Protein AF-A0AAU4BRS5-F1 (afdb_monomer_lite)

Secondary structure (DSSP, 8-state):
---GGG--SHHHHHHHHHHHHHHTT--HHHHHHHHT--HHHHHHHHTTSSSS--HHHHHHHHHHTT--HHHHHHHHHHHHHHHH---------

Sequence (93 aa):
MVDPERIHTAEDLREQLGELFRDGGWSINRLATQAGLSTSTVKAVLDGTTSLPQTETLTAVVTACGQDPGPWVAARGRAVKAARSPAPLVSGR

pLDDT: mean 89.19, std 11.43, range [51.09, 97.44]

Structure (mmCIF, N/CA/C/O backbone):
data_AF-A0AAU4BRS5-F1
#
_entry.id   AF-A0AAU4BRS5-F1
#
loop_
_atom_site.group_PDB
_atom_site.id
_atom_site.type_symbol
_atom_site.label_atom_id
_atom_site.label_alt_id
_atom_site.label_comp_id
_atom_site.label_asym_id
_atom_site.label_entity_id
_atom_site.label_seq_id
_atom_site.pdbx_PDB_ins_code
_atom_site.Cartn_x
_atom_site.Cartn_y
_atom_site.Cartn_z
_atom_site.occupancy
_atom_site.B_iso_or_equiv
_atom_site.auth_seq_id
_atom_site.auth_comp_id
_atom_site.auth_asym_id
_atom_site.auth_atom_id
_atom_site.pdbx_PDB_model_num
ATOM 1 N N .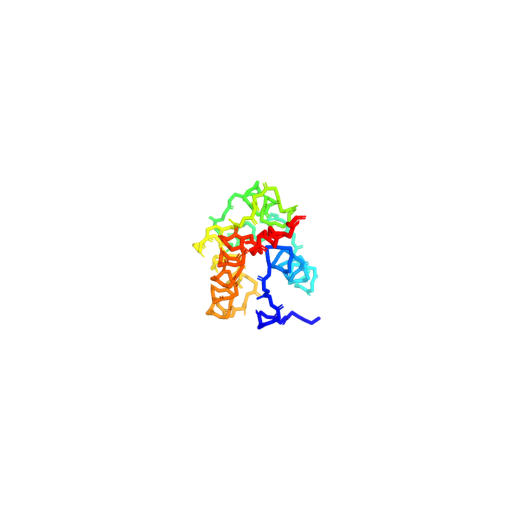 MET A 1 1 ? -10.888 -0.515 -10.680 1.00 71.56 1 MET A N 1
ATOM 2 C CA . MET A 1 1 ? -10.762 -1.910 -10.190 1.00 71.56 1 MET A CA 1
ATOM 3 C C . MET A 1 1 ? -9.288 -2.140 -10.041 1.00 71.56 1 MET A C 1
ATOM 5 O O . MET A 1 1 ? -8.568 -2.010 -11.026 1.00 71.56 1 MET A O 1
ATOM 9 N N . VAL A 1 2 ? -8.873 -2.414 -8.813 1.00 86.31 2 VAL A N 1
ATOM 10 C CA . VAL A 1 2 ? -7.462 -2.471 -8.465 1.00 86.31 2 VAL A CA 1
ATOM 11 C C . VAL A 1 2 ? -6.832 -3.732 -9.040 1.00 86.31 2 VAL A C 1
ATOM 13 O O . VAL A 1 2 ? -7.302 -4.833 -8.763 1.00 86.31 2 VAL A O 1
ATOM 16 N N . ASP A 1 3 ? -5.788 -3.562 -9.847 1.00 89.88 3 ASP A N 1
ATOM 17 C CA . ASP A 1 3 ? -5.097 -4.662 -10.521 1.00 89.88 3 ASP A CA 1
ATOM 18 C C . ASP A 1 3 ? -3.572 -4.502 -10.393 1.00 89.88 3 ASP A C 1
ATOM 20 O O . ASP A 1 3 ? -2.953 -3.719 -11.127 1.00 89.88 3 ASP A O 1
ATOM 24 N N . PRO A 1 4 ? -2.943 -5.248 -9.466 1.00 86.50 4 PRO A N 1
ATOM 25 C CA . PRO A 1 4 ? -1.507 -5.187 -9.261 1.00 86.50 4 PRO A CA 1
ATOM 26 C C . PRO A 1 4 ? -0.687 -5.632 -10.471 1.00 86.50 4 PRO A C 1
ATOM 28 O O . PRO A 1 4 ? 0.476 -5.249 -10.571 1.00 86.50 4 PRO A O 1
ATOM 31 N N . GLU A 1 5 ? -1.225 -6.430 -11.397 1.00 90.12 5 GLU A N 1
ATOM 32 C CA . GLU A 1 5 ? -0.464 -6.916 -12.554 1.00 90.12 5 GLU A CA 1
ATOM 33 C C . GLU A 1 5 ? -0.154 -5.799 -13.553 1.00 90.12 5 GLU A C 1
ATOM 35 O O . GLU A 1 5 ? 0.899 -5.819 -14.190 1.00 90.12 5 GLU A O 1
ATOM 40 N N . ARG A 1 6 ? -1.004 -4.768 -13.603 1.00 90.50 6 ARG A N 1
ATOM 41 C CA . ARG A 1 6 ? -0.867 -3.615 -14.510 1.00 90.50 6 ARG A CA 1
ATOM 42 C C . ARG A 1 6 ? 0.116 -2.556 -14.021 1.00 90.50 6 ARG A C 1
ATOM 44 O O . ARG A 1 6 ? 0.381 -1.596 -14.733 1.00 90.50 6 ARG A O 1
ATOM 51 N N . ILE A 1 7 ? 0.662 -2.722 -12.818 1.00 92.62 7 ILE A N 1
ATOM 52 C CA . ILE A 1 7 ? 1.634 -1.796 -12.238 1.00 92.62 7 ILE A CA 1
ATOM 53 C C . ILE A 1 7 ? 3.022 -2.084 -12.817 1.00 92.62 7 ILE A C 1
ATOM 55 O O . ILE A 1 7 ? 3.599 -3.156 -12.577 1.00 92.62 7 ILE A O 1
ATOM 59 N N . HIS A 1 8 ? 3.576 -1.110 -13.536 1.00 92.94 8 HIS A N 1
ATOM 60 C CA . HIS A 1 8 ? 4.926 -1.150 -14.101 1.00 92.94 8 HIS A CA 1
ATOM 61 C C . HIS A 1 8 ? 5.804 0.012 -13.637 1.00 92.94 8 HIS A C 1
ATOM 63 O O . HIS A 1 8 ? 7.029 -0.110 -13.676 1.00 92.94 8 HIS A O 1
ATOM 69 N N . THR A 1 9 ? 5.203 1.103 -13.166 1.00 92.50 9 THR A N 1
ATOM 70 C CA . THR A 1 9 ? 5.899 2.304 -12.701 1.00 92.50 9 THR A CA 1
ATOM 71 C C . THR A 1 9 ? 5.556 2.649 -11.249 1.00 92.50 9 THR A C 1
ATOM 73 O O . THR A 1 9 ? 4.654 2.079 -10.632 1.00 92.50 9 THR A O 1
ATOM 76 N N . ALA A 1 10 ? 6.319 3.582 -10.671 1.00 90.25 10 ALA A N 1
ATOM 77 C CA . ALA A 1 10 ? 6.020 4.145 -9.356 1.00 90.25 10 ALA A CA 1
ATOM 78 C C . ALA A 1 10 ? 4.692 4.914 -9.339 1.00 90.25 10 ALA A C 1
ATOM 80 O O . ALA A 1 10 ? 3.986 4.909 -8.332 1.00 90.25 10 ALA A O 1
ATOM 81 N N . GLU A 1 11 ? 4.354 5.549 -10.460 1.00 90.50 11 GLU A N 1
ATOM 82 C CA . GLU A 1 11 ? 3.110 6.286 -10.618 1.00 90.50 11 GLU A CA 1
ATOM 83 C C . GLU A 1 11 ? 1.912 5.335 -10.651 1.00 90.50 11 GLU A C 1
ATOM 85 O O . GLU A 1 11 ? 1.000 5.517 -9.848 1.00 90.50 11 GLU A O 1
ATOM 90 N N . ASP A 1 12 ? 1.987 4.248 -11.429 1.00 92.25 12 ASP A N 1
ATOM 91 C CA . ASP A 1 12 ? 0.943 3.212 -11.453 1.00 92.25 12 ASP A CA 1
ATOM 92 C C . ASP A 1 12 ? 0.712 2.630 -10.050 1.00 92.25 12 ASP A C 1
ATOM 94 O O . ASP A 1 12 ? -0.422 2.405 -9.629 1.00 92.25 12 ASP A O 1
ATOM 98 N N . LEU A 1 13 ? 1.797 2.386 -9.297 1.00 92.12 13 LEU A N 1
ATOM 99 C CA . LEU A 1 13 ? 1.709 1.849 -7.939 1.00 92.12 13 LEU A CA 1
ATOM 100 C C . LEU A 1 13 ? 0.953 2.810 -7.015 1.00 92.12 13 LEU A C 1
ATOM 102 O O . LEU A 1 13 ? 0.095 2.378 -6.247 1.00 92.12 13 LEU A O 1
ATOM 106 N N . ARG A 1 14 ? 1.261 4.107 -7.093 1.00 92.56 14 ARG A N 1
ATOM 107 C CA . ARG A 1 14 ? 0.594 5.153 -6.310 1.00 92.56 14 ARG A CA 1
ATOM 108 C C . ARG A 1 14 ? -0.883 5.265 -6.676 1.00 92.56 14 ARG A C 1
ATOM 110 O O . ARG A 1 14 ? -1.720 5.320 -5.780 1.00 92.56 14 ARG A O 1
ATOM 117 N N . GLU A 1 15 ? -1.207 5.279 -7.965 1.00 92.44 15 GLU A N 1
ATOM 118 C CA . GLU A 1 15 ? -2.590 5.370 -8.440 1.00 92.44 15 GLU A CA 1
ATOM 119 C C . GLU A 1 15 ? -3.430 4.191 -7.949 1.00 92.44 15 GLU A C 1
ATOM 121 O O . GLU A 1 15 ? -4.499 4.397 -7.372 1.00 92.44 15 GLU A O 1
ATOM 126 N N . GLN A 1 16 ? -2.906 2.971 -8.077 1.00 93.62 16 GLN A N 1
ATOM 127 C CA . GLN A 1 16 ? -3.587 1.755 -7.634 1.00 93.62 16 GLN A CA 1
ATOM 128 C C . GLN A 1 16 ? -3.750 1.699 -6.108 1.00 93.62 16 GLN A C 1
ATOM 130 O O . GLN A 1 16 ? -4.801 1.292 -5.612 1.00 93.62 16 GLN A O 1
ATOM 135 N N . LEU A 1 17 ? -2.754 2.155 -5.335 1.00 93.25 17 LEU A N 1
ATOM 136 C CA . LEU A 1 17 ? -2.891 2.300 -3.878 1.00 93.25 17 LEU A CA 1
ATOM 137 C C . LEU A 1 17 ? -3.949 3.349 -3.507 1.00 93.25 17 LEU A C 1
ATOM 139 O O . LEU A 1 17 ? -4.714 3.152 -2.562 1.00 93.25 17 LEU A O 1
ATOM 143 N N . GLY A 1 18 ? -4.021 4.447 -4.261 1.00 93.50 18 GLY A N 1
ATOM 144 C CA . GLY A 1 18 ? -5.041 5.478 -4.097 1.00 93.50 18 GLY A CA 1
ATOM 145 C C . GLY A 1 18 ? -6.449 4.991 -4.443 1.00 93.50 18 GLY A C 1
ATOM 146 O O . GLY A 1 18 ? 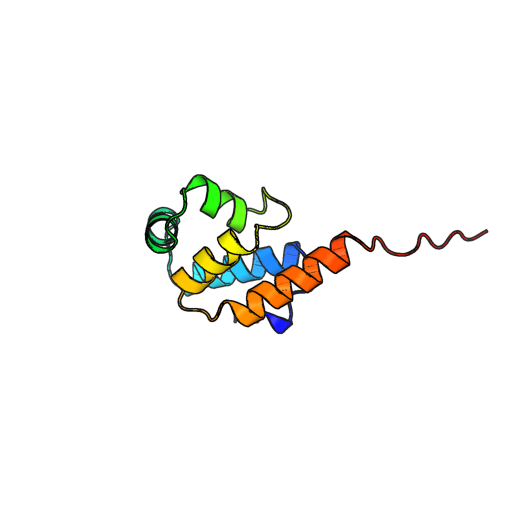-7.405 5.358 -3.760 1.00 93.50 18 GLY A O 1
ATOM 147 N N . GLU A 1 19 ? -6.602 4.163 -5.478 1.00 93.81 19 GLU A N 1
ATOM 148 C CA . GLU A 1 19 ? -7.859 3.466 -5.782 1.00 93.81 19 GLU A CA 1
ATOM 149 C C . GLU A 1 19 ? -8.251 2.514 -4.656 1.00 93.81 19 GLU A C 1
ATOM 151 O O . GLU A 1 19 ? -9.358 2.623 -4.138 1.00 93.81 19 GLU A O 1
ATOM 156 N N . LEU A 1 20 ? -7.329 1.663 -4.199 1.00 93.06 20 LEU A N 1
ATOM 157 C CA . LEU A 1 20 ? -7.580 0.725 -3.104 1.00 93.06 20 LEU A CA 1
ATOM 158 C C . LEU A 1 20 ? -8.049 1.434 -1.826 1.00 93.06 20 LEU A C 1
ATOM 160 O O . LEU A 1 20 ? -8.978 0.983 -1.154 1.00 93.06 20 LEU A O 1
ATOM 164 N N . PHE A 1 21 ? -7.414 2.560 -1.497 1.00 94.12 21 PHE A N 1
ATOM 165 C CA . PHE A 1 21 ? -7.789 3.385 -0.354 1.00 94.12 21 PHE A CA 1
ATOM 166 C C . PHE A 1 21 ? -9.218 3.936 -0.483 1.00 94.12 21 PHE A C 1
ATOM 168 O O . PHE A 1 21 ? -9.998 3.858 0.471 1.00 94.12 21 PHE A O 1
ATOM 175 N N . ARG A 1 22 ? -9.568 4.471 -1.661 1.00 93.25 22 ARG A N 1
ATOM 176 C CA . ARG A 1 22 ? -10.889 5.057 -1.936 1.00 93.25 22 ARG A CA 1
ATOM 177 C C . ARG A 1 22 ? -11.991 4.001 -1.977 1.00 93.25 22 ARG A C 1
ATOM 179 O O . ARG A 1 22 ? -13.004 4.181 -1.306 1.00 93.25 22 ARG A O 1
ATOM 186 N N . ASP A 1 23 ? -11.774 2.902 -2.693 1.00 92.12 23 ASP A N 1
ATOM 187 C CA . ASP A 1 23 ? -12.753 1.820 -2.854 1.00 92.12 23 ASP A CA 1
ATOM 188 C C . ASP A 1 23 ? -13.059 1.130 -1.516 1.00 92.12 23 ASP A C 1
ATOM 190 O O . ASP A 1 23 ? -14.194 0.735 -1.259 1.00 92.12 23 ASP A O 1
ATOM 194 N N . GLY A 1 24 ? -12.069 1.038 -0.621 1.00 89.81 24 GLY A N 1
ATOM 195 C CA . GLY A 1 24 ? -12.253 0.482 0.721 1.00 89.81 24 GLY A CA 1
ATOM 196 C C . GLY A 1 24 ? -12.901 1.430 1.740 1.00 89.81 24 GLY A C 1
ATOM 197 O O . GLY A 1 24 ? -13.113 1.028 2.886 1.00 89.81 24 GLY A O 1
ATOM 198 N N . GLY A 1 25 ? -13.197 2.684 1.369 1.00 93.00 25 GLY A N 1
ATOM 199 C CA . GLY A 1 25 ? -13.772 3.679 2.283 1.00 93.00 25 GLY A CA 1
ATOM 200 C C . GLY A 1 25 ? -12.871 3.984 3.485 1.00 93.00 25 GLY A C 1
ATOM 201 O O . GLY A 1 25 ? -13.352 4.217 4.599 1.00 93.00 25 GLY A O 1
ATOM 202 N N . TRP A 1 26 ? -11.552 3.913 3.294 1.00 94.81 26 TRP A N 1
ATOM 203 C CA . TRP A 1 26 ? -10.589 4.097 4.370 1.00 94.81 26 TRP A CA 1
ATOM 204 C C . TRP A 1 26 ? -10.438 5.573 4.747 1.00 94.81 26 TRP A C 1
ATOM 206 O O . TRP A 1 26 ? -10.565 6.480 3.929 1.00 94.81 26 TRP A O 1
ATOM 216 N N . SER A 1 27 ? -10.109 5.815 6.015 1.00 95.94 27 SER A N 1
ATOM 217 C CA . SER A 1 27 ? -9.531 7.084 6.455 1.00 95.94 27 SER A CA 1
ATOM 218 C C . SER A 1 27 ? -8.051 6.872 6.756 1.00 95.94 27 SER A C 1
ATOM 220 O O . SER A 1 27 ? -7.646 5.768 7.124 1.00 95.94 27 SER A O 1
ATOM 222 N N . ILE A 1 28 ? -7.239 7.928 6.640 1.00 95.94 28 ILE A N 1
ATOM 223 C CA . ILE A 1 28 ? -5.792 7.851 6.910 1.00 95.94 28 ILE A CA 1
ATOM 224 C C . ILE A 1 28 ? -5.529 7.305 8.316 1.00 95.94 28 ILE A C 1
ATOM 226 O O . ILE A 1 28 ? -4.712 6.406 8.477 1.00 95.94 28 ILE A O 1
ATOM 230 N N . ASN A 1 29 ? -6.261 7.796 9.322 1.00 96.81 29 ASN A N 1
ATOM 231 C CA . ASN A 1 29 ? -6.130 7.324 10.702 1.00 96.81 29 ASN A CA 1
ATOM 232 C C . ASN A 1 29 ? -6.490 5.841 10.837 1.00 96.81 29 ASN A C 1
ATOM 234 O O . ASN A 1 29 ? -5.735 5.087 11.440 1.00 96.81 29 ASN A O 1
ATOM 238 N N . ARG A 1 30 ? -7.610 5.406 10.242 1.00 96.62 30 ARG A N 1
ATOM 239 C CA . ARG A 1 30 ? -8.051 4.007 10.325 1.00 96.62 30 ARG A CA 1
ATOM 240 C C . ARG A 1 30 ? -7.048 3.067 9.662 1.00 96.62 30 ARG A C 1
ATOM 242 O O . ARG A 1 30 ? -6.709 2.041 10.242 1.00 96.62 30 ARG A O 1
ATOM 249 N N . LEU A 1 31 ? -6.565 3.425 8.472 1.00 96.25 31 LEU A N 1
ATOM 250 C CA . LEU A 1 31 ? -5.576 2.627 7.756 1.00 96.25 31 LEU A CA 1
ATOM 251 C C . LEU A 1 31 ? -4.237 2.596 8.503 1.00 96.25 31 LEU A C 1
ATOM 253 O O . LEU A 1 31 ? -3.643 1.533 8.625 1.00 96.25 31 LEU A O 1
ATOM 257 N N . ALA A 1 32 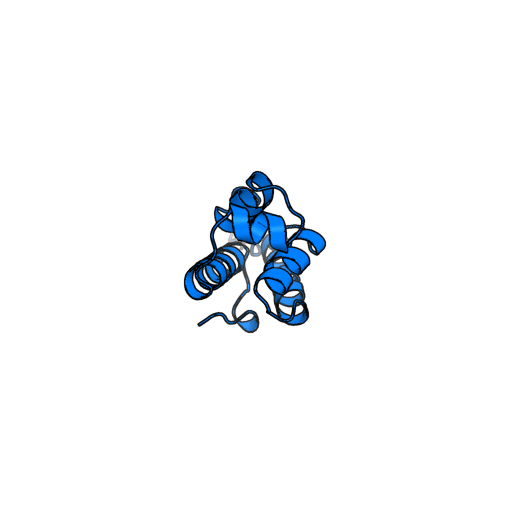? -3.789 3.729 9.048 1.00 97.19 32 ALA A N 1
ATOM 258 C CA . ALA A 1 32 ? -2.566 3.808 9.843 1.00 97.1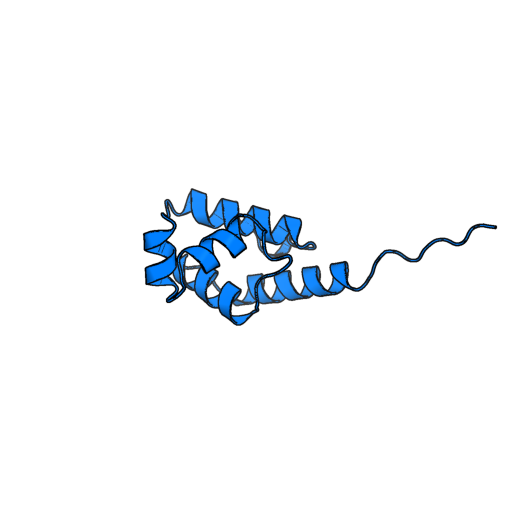9 32 ALA A CA 1
ATOM 259 C C . ALA A 1 32 ? -2.618 2.875 11.060 1.00 97.19 32 ALA A C 1
ATOM 261 O O . ALA A 1 32 ? -1.708 2.072 11.253 1.00 97.19 32 ALA A O 1
ATOM 262 N N . THR A 1 33 ? -3.712 2.906 11.826 1.00 97.44 33 THR A N 1
ATOM 263 C CA . THR A 1 33 ? -3.915 1.995 12.960 1.00 97.44 33 THR A CA 1
ATOM 264 C C . THR A 1 33 ? -3.935 0.534 12.517 1.00 97.44 33 THR A C 1
ATOM 266 O O . THR A 1 33 ? -3.242 -0.284 13.114 1.00 97.44 33 THR A O 1
ATOM 269 N N . GLN A 1 34 ? -4.680 0.207 11.459 1.00 96.69 34 GLN A N 1
ATOM 270 C CA . GLN A 1 34 ? -4.811 -1.171 10.982 1.00 96.69 34 GLN A CA 1
ATOM 271 C C . GLN A 1 34 ? -3.494 -1.730 10.423 1.00 96.69 34 GLN A C 1
ATOM 273 O O . GLN A 1 34 ? -3.196 -2.906 10.604 1.00 96.69 34 GLN A O 1
ATOM 278 N N . ALA A 1 35 ? -2.699 -0.889 9.760 1.00 95.81 35 ALA A N 1
ATOM 279 C CA . ALA A 1 35 ? -1.403 -1.256 9.199 1.00 95.81 35 ALA A CA 1
ATOM 280 C C . ALA A 1 35 ? -0.253 -1.182 10.220 1.00 95.81 35 ALA A C 1
ATOM 282 O O . ALA A 1 35 ? 0.867 -1.565 9.892 1.00 95.81 35 ALA A O 1
ATOM 283 N N . GLY A 1 36 ? -0.486 -0.659 11.431 1.00 97.00 36 GLY A N 1
ATOM 284 C CA . GLY A 1 36 ? 0.574 -0.422 12.417 1.00 97.00 36 GLY A CA 1
ATOM 285 C C . GLY A 1 36 ? 1.585 0.652 11.987 1.00 97.00 36 GLY A C 1
ATOM 286 O O . GLY A 1 36 ? 2.753 0.587 12.358 1.00 97.00 36 GLY A O 1
ATOM 287 N N . LEU A 1 37 ? 1.155 1.629 11.185 1.00 96.12 37 LEU A N 1
ATOM 288 C CA . LEU A 1 37 ? 1.997 2.689 10.623 1.00 96.12 37 LEU A CA 1
ATOM 289 C C . LEU A 1 37 ? 1.649 4.060 11.210 1.00 96.12 37 LEU A C 1
ATOM 291 O O . LEU A 1 37 ? 0.563 4.279 11.741 1.00 96.12 37 LEU A O 1
ATOM 295 N N . SER A 1 38 ? 2.555 5.029 11.054 1.00 96.69 38 SER A N 1
ATOM 296 C CA . SER A 1 38 ? 2.218 6.428 11.330 1.00 96.69 38 SER A CA 1
ATOM 297 C C . SER A 1 38 ? 1.304 6.998 10.237 1.00 96.69 38 SER A C 1
ATOM 299 O O . SER A 1 38 ? 1.396 6.623 9.064 1.00 96.69 38 SER A O 1
ATOM 301 N N . THR A 1 39 ? 0.454 7.961 10.595 1.00 96.12 39 THR A N 1
ATOM 302 C CA . THR A 1 39 ? -0.404 8.680 9.636 1.00 96.12 39 THR A CA 1
ATOM 303 C C . THR A 1 39 ? 0.415 9.397 8.565 1.00 96.12 39 THR A C 1
ATOM 305 O O . THR A 1 39 ? 0.036 9.391 7.395 1.00 96.12 39 THR A O 1
ATOM 308 N N . SER A 1 40 ? 1.575 9.943 8.939 1.00 94.81 40 SER A N 1
ATOM 309 C CA . SER A 1 40 ? 2.538 10.551 8.018 1.00 94.81 40 SER A CA 1
ATOM 310 C C . SER A 1 40 ? 3.088 9.544 7.010 1.00 94.81 40 SER A C 1
ATOM 312 O O . SER A 1 40 ? 3.215 9.869 5.833 1.00 94.81 40 SER A O 1
ATOM 314 N N . THR A 1 41 ? 3.373 8.311 7.441 1.00 93.94 41 THR A N 1
ATOM 315 C CA . THR A 1 41 ? 3.823 7.232 6.552 1.00 93.94 41 THR A CA 1
ATOM 316 C C . THR A 1 41 ? 2.731 6.866 5.555 1.00 93.94 41 THR A C 1
ATOM 318 O O . THR A 1 41 ? 2.997 6.833 4.360 1.00 93.94 41 THR A O 1
ATOM 321 N N . VAL A 1 42 ? 1.494 6.654 6.018 1.00 94.31 42 VAL A N 1
ATOM 322 C CA . VAL A 1 42 ? 0.359 6.355 5.126 1.00 94.31 42 VAL A CA 1
ATOM 323 C C . VAL A 1 42 ? 0.151 7.482 4.116 1.00 94.31 42 VAL A C 1
ATOM 325 O O . VAL A 1 42 ? 0.000 7.223 2.924 1.00 94.31 42 VAL A O 1
ATOM 328 N N . LYS A 1 43 ? 0.219 8.738 4.565 1.00 94.00 43 LYS A N 1
ATOM 329 C CA . LYS A 1 43 ? 0.107 9.899 3.684 1.00 94.00 43 LYS A CA 1
ATOM 330 C C . LYS A 1 43 ? 1.228 9.943 2.643 1.00 94.00 43 LYS A C 1
ATOM 332 O O . LYS A 1 43 ? 0.944 10.100 1.466 1.00 94.00 43 LYS A O 1
ATOM 337 N N . ALA A 1 44 ? 2.483 9.732 3.040 1.00 91.62 44 ALA A N 1
ATOM 338 C CA . ALA A 1 44 ? 3.616 9.729 2.113 1.00 91.62 44 ALA A CA 1
ATOM 339 C C . ALA A 1 44 ? 3.521 8.623 1.045 1.00 91.62 44 ALA A C 1
ATOM 341 O O . ALA A 1 44 ? 3.980 8.827 -0.080 1.00 91.62 44 ALA A O 1
ATOM 342 N N . VAL A 1 45 ? 2.930 7.473 1.394 1.00 91.69 45 VAL A N 1
ATOM 343 C CA . VAL A 1 45 ? 2.666 6.358 0.472 1.00 91.69 45 VAL A CA 1
ATOM 344 C C . VAL A 1 45 ? 1.586 6.728 -0.548 1.00 91.69 45 VAL A C 1
ATOM 346 O O . VAL A 1 45 ? 1.775 6.488 -1.736 1.00 91.69 45 VAL A O 1
ATOM 349 N N . LEU A 1 46 ? 0.473 7.315 -0.098 1.00 91.25 46 LEU A N 1
ATOM 350 C CA . LEU A 1 46 ? -0.668 7.650 -0.962 1.00 91.25 46 LEU A CA 1
ATOM 351 C C . LEU A 1 46 ? -0.415 8.896 -1.821 1.00 91.25 46 LEU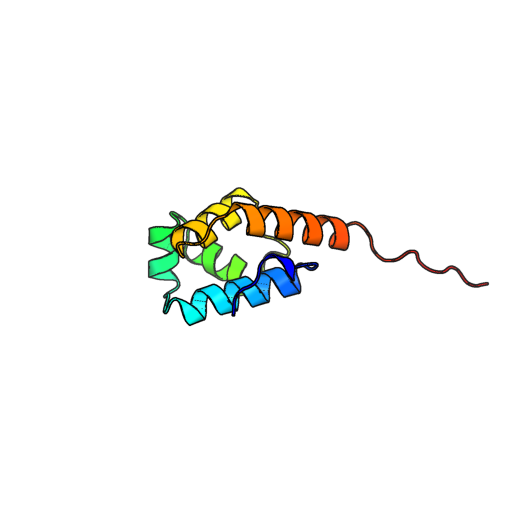 A C 1
ATOM 353 O O . LEU A 1 46 ? -0.745 8.910 -3.006 1.00 91.25 46 LEU A O 1
ATOM 357 N N . ASP A 1 47 ? 0.217 9.920 -1.250 1.00 88.06 47 ASP A N 1
ATOM 358 C CA . ASP A 1 47 ? 0.509 11.179 -1.941 1.00 88.06 47 ASP A CA 1
ATOM 359 C C . ASP A 1 47 ? 1.732 11.057 -2.867 1.00 88.06 47 ASP A C 1
ATOM 361 O O . ASP A 1 47 ? 1.995 11.949 -3.672 1.00 88.06 47 ASP A O 1
ATOM 365 N N . GLY A 1 48 ? 2.500 9.964 -2.774 1.00 80.56 48 GLY A N 1
ATOM 366 C CA . GLY A 1 48 ? 3.700 9.748 -3.586 1.00 80.56 48 GLY A CA 1
ATOM 367 C C . GLY A 1 48 ? 4.888 10.625 -3.195 1.00 80.56 48 GLY A C 1
ATOM 368 O O . GLY A 1 48 ? 5.832 10.762 -3.970 1.00 80.56 48 GLY A O 1
ATOM 369 N N . THR A 1 49 ? 4.875 11.219 -1.996 1.00 80.00 49 THR A N 1
ATOM 370 C CA . THR A 1 49 ? 6.011 12.008 -1.484 1.00 80.00 49 THR A CA 1
ATOM 371 C C . THR A 1 49 ? 7.277 11.156 -1.377 1.00 80.00 49 THR A C 1
ATOM 373 O O . THR A 1 49 ? 8.387 11.657 -1.522 1.00 80.00 49 THR A O 1
ATOM 376 N N . THR A 1 50 ? 7.118 9.852 -1.139 1.00 72.94 50 THR A N 1
ATOM 377 C CA . THR A 1 50 ? 8.191 8.870 -1.310 1.00 72.94 50 THR A CA 1
ATOM 378 C C . THR A 1 50 ? 8.040 8.187 -2.664 1.00 72.94 50 THR A C 1
ATOM 380 O O . THR A 1 50 ? 6.975 7.659 -2.966 1.00 72.94 50 THR A O 1
ATOM 383 N N . SER A 1 51 ? 9.119 8.146 -3.452 1.00 75.06 51 SER A N 1
ATOM 384 C CA . SER A 1 51 ? 9.098 7.628 -4.827 1.00 75.06 51 SER A CA 1
ATOM 385 C C . SER A 1 51 ? 8.619 6.177 -4.916 1.00 75.06 51 SER A C 1
ATOM 387 O O . SER A 1 51 ? 7.866 5.843 -5.818 1.00 75.06 51 SER A O 1
ATOM 389 N N . LEU A 1 52 ? 9.032 5.309 -3.986 1.00 88.12 52 LEU A N 1
ATOM 390 C CA . LEU A 1 52 ? 8.525 3.941 -3.860 1.00 88.12 52 LEU A CA 1
ATOM 391 C C . LEU A 1 52 ? 8.532 3.527 -2.383 1.00 88.12 52 LEU A C 1
ATOM 393 O O . LEU A 1 52 ? 9.597 3.592 -1.758 1.00 88.12 52 LEU A O 1
ATOM 397 N N . PRO A 1 53 ? 7.405 3.060 -1.814 1.00 91.81 53 PRO A N 1
ATOM 398 C CA . PRO A 1 53 ? 7.385 2.572 -0.439 1.00 91.81 53 PRO A CA 1
ATOM 399 C C . PRO A 1 53 ? 8.343 1.392 -0.266 1.00 91.81 53 PRO A C 1
ATOM 401 O O . PRO A 1 53 ? 8.663 0.690 -1.226 1.00 91.81 53 PRO A O 1
ATOM 404 N N . GLN A 1 54 ? 8.820 1.140 0.951 1.00 93.50 54 GLN A N 1
ATOM 405 C CA . GLN A 1 54 ? 9.548 -0.098 1.240 1.00 93.50 54 GLN A CA 1
ATOM 406 C C . GLN A 1 54 ? 8.608 -1.306 1.125 1.00 93.50 54 GLN A C 1
ATOM 408 O O . GLN A 1 54 ? 7.393 -1.166 1.257 1.00 93.50 54 GLN A O 1
ATOM 413 N N . THR A 1 55 ? 9.165 -2.496 0.872 1.00 95.56 55 THR A N 1
ATOM 414 C CA . THR A 1 55 ? 8.371 -3.732 0.764 1.00 95.56 55 THR A CA 1
ATOM 415 C C . THR A 1 55 ? 7.532 -3.961 2.020 1.00 95.56 55 THR A C 1
ATOM 417 O O . THR A 1 55 ? 6.353 -4.260 1.902 1.00 95.56 55 THR A O 1
ATOM 420 N N . GLU A 1 56 ? 8.106 -3.750 3.206 1.00 96.00 56 GLU A N 1
ATOM 421 C CA . GLU A 1 56 ? 7.404 -3.914 4.484 1.00 96.00 56 GLU A CA 1
ATOM 422 C C . GLU A 1 56 ? 6.211 -2.957 4.620 1.00 96.00 56 GLU A C 1
ATOM 424 O O . GLU A 1 56 ? 5.096 -3.389 4.901 1.00 96.00 56 GLU A O 1
ATOM 429 N N . THR A 1 57 ? 6.416 -1.670 4.321 1.00 95.25 57 THR A N 1
ATOM 430 C CA . THR A 1 57 ? 5.349 -0.659 4.331 1.00 95.25 57 THR A CA 1
ATOM 431 C C . THR A 1 57 ? 4.238 -0.996 3.341 1.00 95.25 57 THR A C 1
ATOM 433 O O . THR A 1 57 ? 3.062 -0.884 3.676 1.00 95.25 57 THR A O 1
ATOM 436 N N . LEU A 1 58 ? 4.602 -1.420 2.126 1.00 95.94 58 LEU A N 1
ATOM 437 C CA . LEU A 1 58 ? 3.632 -1.810 1.107 1.00 95.94 58 LEU A CA 1
ATOM 438 C C . LEU A 1 58 ? 2.802 -3.007 1.577 1.00 95.94 58 LEU A C 1
ATOM 440 O O . LEU A 1 58 ? 1.579 -2.941 1.527 1.00 95.94 58 LEU A O 1
ATOM 444 N N . THR A 1 59 ? 3.459 -4.055 2.082 1.00 97.38 59 THR A N 1
ATOM 445 C CA . THR A 1 59 ? 2.808 -5.251 2.628 1.00 97.38 59 THR A CA 1
ATOM 446 C C . THR A 1 59 ? 1.832 -4.896 3.746 1.00 97.38 59 THR A C 1
ATOM 448 O O . THR A 1 59 ? 0.697 -5.366 3.725 1.00 97.38 59 THR A O 1
ATOM 451 N N . ALA A 1 60 ? 2.233 -4.042 4.690 1.00 96.88 60 ALA A N 1
ATOM 452 C CA . ALA A 1 60 ? 1.371 -3.612 5.788 1.00 96.88 60 ALA A CA 1
ATOM 453 C C . ALA A 1 60 ? 0.109 -2.889 5.285 1.00 96.88 60 ALA A C 1
ATOM 455 O O . ALA A 1 60 ? -0.999 -3.218 5.706 1.00 96.88 60 ALA A O 1
ATOM 456 N N . VAL A 1 61 ? 0.256 -1.952 4.340 1.00 95.25 61 VAL A N 1
ATOM 457 C CA . VAL A 1 61 ? -0.873 -1.198 3.769 1.00 95.25 61 VAL A CA 1
ATOM 458 C C . VAL A 1 61 ? -1.848 -2.113 3.028 1.00 95.25 61 VAL A C 1
ATOM 460 O O . VAL A 1 61 ? -3.047 -2.069 3.292 1.00 95.25 61 VAL A O 1
ATOM 463 N N . VAL A 1 62 ? -1.360 -2.960 2.120 1.00 95.88 62 VAL A N 1
ATOM 464 C CA . VAL A 1 62 ? -2.241 -3.801 1.290 1.00 95.88 62 VAL A CA 1
ATOM 465 C C . VAL A 1 62 ? -2.923 -4.892 2.118 1.00 95.88 62 VAL A C 1
ATOM 467 O O . VAL A 1 62 ? -4.112 -5.142 1.929 1.00 95.88 62 VAL A O 1
ATOM 470 N N . THR A 1 63 ? -2.222 -5.450 3.110 1.00 96.75 63 THR A N 1
ATOM 471 C CA . THR A 1 63 ? -2.793 -6.426 4.052 1.00 96.75 63 THR A CA 1
ATOM 472 C C . THR A 1 63 ? -3.873 -5.782 4.920 1.00 96.75 63 THR A C 1
ATOM 474 O O . THR A 1 63 ? -4.937 -6.367 5.112 1.00 96.75 63 THR A O 1
ATOM 477 N N . ALA A 1 64 ? -3.655 -4.552 5.403 1.00 96.06 64 ALA A N 1
ATOM 478 C CA . ALA A 1 64 ? -4.662 -3.803 6.157 1.00 96.06 64 ALA A CA 1
ATOM 479 C C . ALA A 1 64 ? -5.929 -3.527 5.329 1.00 96.06 64 ALA A C 1
ATOM 481 O O . ALA A 1 64 ? -7.034 -3.558 5.870 1.00 96.06 64 ALA A O 1
ATOM 482 N N . CYS A 1 65 ? -5.775 -3.335 4.016 1.00 94.31 65 CYS A N 1
ATOM 483 C CA . CYS A 1 65 ? -6.872 -3.229 3.054 1.00 94.31 65 CYS A CA 1
ATOM 484 C C . CYS A 1 65 ? -7.505 -4.583 2.665 1.00 94.31 65 CYS A C 1
ATOM 486 O O . CYS A 1 65 ? -8.404 -4.607 1.824 1.00 94.31 65 CYS A O 1
ATOM 488 N N . GLY A 1 66 ? -7.055 -5.703 3.243 1.00 94.38 66 GLY A N 1
ATOM 489 C CA . GLY A 1 66 ? -7.578 -7.047 2.976 1.00 94.38 66 GLY A CA 1
ATOM 490 C C . GLY A 1 66 ? -7.117 -7.663 1.651 1.00 94.38 66 GLY A C 1
ATOM 491 O O . GLY A 1 66 ? -7.743 -8.606 1.176 1.00 94.38 66 GLY A O 1
ATOM 492 N N . GLN A 1 67 ? -6.062 -7.127 1.035 1.00 95.00 67 GLN A N 1
ATOM 493 C CA . GLN A 1 67 ? -5.491 -7.647 -0.209 1.00 95.00 67 GLN A CA 1
ATOM 494 C C . GLN A 1 67 ? -4.357 -8.640 0.072 1.00 95.00 67 GLN A C 1
ATOM 496 O O . GLN A 1 67 ? -3.673 -8.541 1.091 1.00 95.00 67 GLN A O 1
ATOM 501 N N . ASP A 1 68 ? -4.112 -9.554 -0.869 1.00 95.44 68 ASP A N 1
ATOM 502 C CA . ASP A 1 68 ? -2.907 -10.389 -0.861 1.00 95.44 68 ASP A CA 1
ATOM 503 C C . ASP A 1 68 ? -1.673 -9.532 -1.204 1.00 95.44 68 ASP A C 1
ATOM 505 O O . ASP A 1 68 ? -1.644 -8.921 -2.275 1.00 95.44 68 ASP A O 1
ATOM 509 N N . PRO A 1 69 ? -0.638 -9.462 -0.346 1.00 96.25 69 PRO A N 1
ATOM 510 C CA . PRO A 1 69 ? 0.553 -8.667 -0.623 1.00 96.25 69 PRO A CA 1
ATOM 511 C C . PRO A 1 69 ? 1.425 -9.199 -1.767 1.00 96.25 69 PRO A C 1
ATOM 513 O O . PRO A 1 69 ? 2.178 -8.413 -2.346 1.00 96.25 69 PRO A O 1
ATOM 516 N N . GLY A 1 70 ? 1.351 -10.487 -2.121 1.00 96.69 70 GLY A N 1
ATOM 517 C CA . GLY A 1 70 ? 2.235 -11.099 -3.124 1.00 96.69 70 GLY A CA 1
ATOM 518 C C . GLY A 1 70 ? 2.286 -10.336 -4.463 1.00 96.69 70 GLY A C 1
ATOM 519 O O . GLY A 1 70 ? 3.366 -9.875 -4.864 1.00 96.69 70 GLY A O 1
ATOM 520 N N . PRO A 1 71 ? 1.138 -10.120 -5.132 1.00 96.50 71 PRO A N 1
ATOM 521 C CA . PRO A 1 71 ? 1.057 -9.369 -6.386 1.00 96.50 71 PRO A CA 1
ATOM 522 C C . PRO A 1 71 ? 1.568 -7.924 -6.285 1.00 96.50 71 PRO A C 1
ATOM 524 O O . PRO A 1 71 ? 2.226 -7.429 -7.203 1.00 96.50 71 PRO A O 1
ATOM 527 N N . TRP A 1 72 ? 1.343 -7.254 -5.152 1.00 95.94 72 TRP A N 1
ATOM 528 C CA . TRP A 1 72 ? 1.795 -5.877 -4.917 1.00 95.94 72 TRP A CA 1
ATOM 529 C C . TRP A 1 72 ? 3.308 -5.780 -4.724 1.00 95.94 72 TRP A C 1
ATOM 531 O O . TRP A 1 72 ? 3.954 -4.860 -5.229 1.00 95.94 72 TRP A O 1
ATOM 541 N N . VAL A 1 73 ? 3.909 -6.751 -4.037 1.00 96.62 73 VAL A N 1
ATOM 542 C CA . VAL A 1 73 ? 5.367 -6.822 -3.896 1.00 96.62 73 VAL A CA 1
ATOM 543 C C . VAL A 1 73 ? 6.025 -7.088 -5.254 1.00 96.62 73 VAL A C 1
ATOM 545 O O . VAL A 1 73 ? 7.033 -6.454 -5.582 1.00 96.62 73 VAL A O 1
ATOM 548 N N . ALA A 1 74 ? 5.438 -7.957 -6.082 1.00 96.06 74 ALA A N 1
ATOM 549 C CA . ALA A 1 74 ? 5.906 -8.190 -7.448 1.00 96.06 74 ALA A CA 1
ATOM 550 C C . ALA A 1 74 ? 5.798 -6.921 -8.317 1.00 96.06 74 ALA A C 1
ATOM 552 O O . ALA A 1 74 ? 6.756 -6.563 -9.010 1.00 96.06 74 ALA A O 1
ATOM 553 N N . ALA A 1 75 ? 4.676 -6.204 -8.221 1.00 95.12 75 ALA A N 1
ATOM 554 C CA . ALA A 1 75 ? 4.448 -4.911 -8.863 1.00 95.12 75 ALA A CA 1
ATOM 555 C C . ALA A 1 75 ? 5.500 -3.865 -8.489 1.00 95.12 75 ALA A C 1
ATOM 557 O O . ALA A 1 75 ? 6.140 -3.273 -9.361 1.00 95.12 75 ALA A O 1
ATOM 558 N N . ARG A 1 76 ? 5.771 -3.710 -7.190 1.00 94.44 76 ARG A N 1
ATOM 559 C CA . ARG A 1 76 ? 6.863 -2.865 -6.699 1.00 94.44 76 ARG A CA 1
ATOM 560 C C . ARG A 1 76 ? 8.202 -3.277 -7.307 1.00 94.44 76 ARG A C 1
ATOM 562 O O . ARG A 1 76 ? 8.980 -2.416 -7.705 1.00 94.44 76 ARG A O 1
ATOM 569 N N . GLY A 1 77 ? 8.483 -4.577 -7.402 1.00 94.38 77 GLY A N 1
ATOM 570 C CA . GL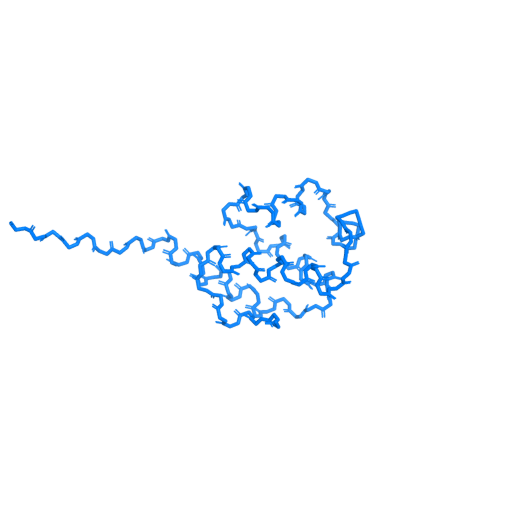Y A 1 77 ? 9.691 -5.090 -8.050 1.00 94.38 77 GLY A CA 1
ATOM 571 C C . GLY A 1 77 ? 9.829 -4.639 -9.508 1.00 94.38 77 GLY A C 1
ATOM 572 O O . GLY A 1 77 ? 10.925 -4.254 -9.925 1.00 94.38 77 GLY A O 1
ATOM 573 N N . ARG A 1 78 ? 8.728 -4.629 -10.271 1.00 93.88 78 ARG A N 1
ATOM 574 C CA . ARG A 1 78 ? 8.696 -4.094 -11.644 1.00 93.88 78 ARG A CA 1
ATOM 575 C C . ARG A 1 78 ? 8.944 -2.586 -11.665 1.00 93.88 78 ARG A C 1
ATOM 577 O O . ARG A 1 78 ? 9.824 -2.148 -12.400 1.00 93.88 78 ARG A O 1
ATOM 584 N N . ALA A 1 79 ? 8.283 -1.829 -10.791 1.00 91.75 79 ALA A N 1
ATOM 585 C CA . ALA A 1 79 ? 8.471 -0.383 -10.676 1.00 91.75 79 ALA A CA 1
ATOM 586 C C . ALA A 1 79 ? 9.911 0.011 -10.294 1.00 91.75 79 ALA A C 1
ATOM 588 O O . ALA A 1 79 ? 10.477 0.939 -10.870 1.00 91.75 79 ALA A O 1
ATOM 589 N N . VAL A 1 80 ? 10.555 -0.732 -9.384 1.00 92.00 80 VAL A N 1
ATOM 590 C CA . VAL A 1 80 ? 11.976 -0.534 -9.041 1.00 92.00 80 VAL A CA 1
ATOM 591 C C . VAL A 1 80 ? 12.876 -0.798 -10.250 1.00 92.00 80 VAL A C 1
ATOM 593 O O . VAL A 1 80 ? 13.817 -0.042 -10.485 1.00 92.00 80 VAL A O 1
ATOM 596 N N . LYS A 1 81 ? 12.619 -1.870 -11.012 1.00 91.31 81 LYS A N 1
ATOM 597 C CA . LYS A 1 81 ? 13.389 -2.175 -12.228 1.00 91.31 81 LYS A CA 1
ATOM 598 C C . LYS A 1 81 ? 13.232 -1.069 -13.271 1.00 91.31 81 LYS A C 1
ATOM 600 O O . LYS A 1 81 ? 14.242 -0.611 -13.793 1.00 91.31 81 LYS A O 1
ATOM 605 N N . ALA A 1 82 ? 12.008 -0.598 -13.507 1.00 88.50 82 ALA A N 1
ATOM 606 C CA . ALA A 1 82 ? 11.731 0.501 -14.429 1.00 88.50 82 ALA A CA 1
ATOM 607 C C . ALA A 1 82 ? 12.466 1.790 -14.023 1.00 88.50 82 ALA A C 1
ATOM 609 O O . ALA A 1 82 ? 13.101 2.422 -14.859 1.00 88.50 82 ALA A O 1
ATOM 610 N N . ALA A 1 83 ? 12.484 2.129 -12.730 1.00 85.62 83 ALA A N 1
ATOM 611 C CA . ALA A 1 83 ? 13.205 3.302 -12.229 1.00 85.62 83 ALA A CA 1
ATOM 612 C C . ALA A 1 83 ? 14.738 3.202 -12.378 1.00 85.62 83 ALA A C 1
ATOM 614 O O . ALA A 1 83 ? 15.419 4.219 -12.475 1.00 85.62 83 ALA A O 1
ATOM 615 N N . ARG A 1 84 ? 15.298 1.983 -12.386 1.00 83.31 84 ARG A N 1
ATOM 616 C CA . ARG A 1 84 ? 16.742 1.734 -12.565 1.00 83.31 84 ARG A CA 1
ATOM 617 C C . ARG A 1 84 ? 17.182 1.669 -14.022 1.00 83.31 84 ARG A C 1
ATOM 619 O O . ARG A 1 84 ? 18.376 1.775 -14.285 1.00 83.31 84 ARG A O 1
ATOM 626 N N . SER A 1 85 ? 16.246 1.474 -14.942 1.00 71.62 85 SER A N 1
ATOM 627 C CA . SER A 1 85 ? 16.488 1.474 -16.378 1.00 71.62 85 SER A CA 1
ATOM 628 C C . SER A 1 85 ? 15.895 2.748 -16.977 1.00 71.62 85 SER A C 1
ATOM 630 O O . SER A 1 85 ? 14.851 2.673 -17.626 1.00 71.62 85 SER A O 1
ATOM 632 N N . PRO A 1 86 ? 16.533 3.926 -16.797 1.00 57.94 86 PRO A N 1
ATOM 633 C CA . PRO A 1 86 ? 16.261 5.014 -17.719 1.00 57.94 86 PRO A CA 1
ATOM 634 C C . PRO A 1 86 ? 16.573 4.466 -19.115 1.00 57.94 86 PRO A C 1
ATOM 636 O O . PRO A 1 86 ? 17.591 3.793 -19.299 1.00 57.94 86 PRO A O 1
ATOM 639 N N . ALA A 1 87 ? 15.651 4.650 -20.060 1.00 59.16 87 ALA A N 1
ATOM 640 C CA . ALA A 1 87 ? 15.793 4.184 -21.436 1.00 59.16 87 ALA A CA 1
ATOM 641 C C . ALA A 1 87 ? 17.226 4.422 -21.957 1.00 59.16 87 ALA A C 1
ATOM 643 O O . ALA A 1 87 ? 17.826 5.440 -21.594 1.00 59.16 87 ALA A O 1
ATOM 644 N N . PRO A 1 88 ? 17.795 3.530 -22.794 1.00 51.09 88 PRO A N 1
ATOM 645 C CA . PRO A 1 88 ? 19.082 3.818 -23.402 1.00 51.09 88 PRO A CA 1
ATOM 646 C C . PRO A 1 88 ? 18.948 5.156 -24.125 1.00 51.09 88 PRO A C 1
ATOM 648 O O . PRO A 1 88 ? 18.114 5.300 -25.020 1.00 51.09 88 PRO A O 1
ATOM 651 N N . LEU A 1 89 ? 19.741 6.141 -23.694 1.00 59.28 89 LEU A N 1
ATOM 652 C CA . LEU A 1 89 ? 20.005 7.341 -24.467 1.00 59.28 89 LEU A CA 1
ATOM 653 C C . LEU A 1 89 ? 20.463 6.843 -25.835 1.00 59.28 89 LEU A C 1
ATOM 655 O O . LEU A 1 89 ? 21.589 6.369 -25.992 1.00 59.28 89 LEU A O 1
ATOM 659 N N . VAL A 1 90 ? 19.554 6.871 -26.807 1.00 55.12 90 VAL A N 1
ATOM 660 C CA . VAL A 1 90 ? 19.879 6.736 -28.218 1.00 55.12 90 VAL A CA 1
ATOM 661 C C . VAL A 1 90 ? 20.783 7.914 -28.544 1.00 55.12 90 VAL A C 1
ATOM 663 O O . VAL A 1 90 ? 20.333 9.011 -28.854 1.00 55.12 90 VAL A O 1
ATOM 666 N N . SER A 1 91 ? 22.083 7.686 -28.389 1.00 54.62 91 SER A N 1
ATOM 667 C CA . SER A 1 91 ? 23.135 8.554 -28.887 1.00 54.62 91 SER A CA 1
ATOM 668 C C . SER A 1 91 ? 23.122 8.419 -30.414 1.00 54.62 91 SER A C 1
ATOM 670 O O . SER A 1 91 ? 23.755 7.528 -30.978 1.00 54.62 91 SER A O 1
ATOM 672 N N . GLY A 1 92 ? 22.281 9.215 -31.078 1.00 58.97 92 GLY A N 1
ATOM 673 C CA . GLY A 1 92 ? 22.337 9.476 -32.521 1.00 58.97 92 GLY A CA 1
ATOM 674 C C . GLY A 1 92 ? 23.033 10.821 -32.701 1.00 58.97 92 GLY A C 1
ATOM 675 O O . GLY A 1 92 ? 22.488 11.828 -32.269 1.00 58.97 92 GLY A O 1
ATOM 676 N N . ARG A 1 93 ? 24.336 10.796 -32.984 1.00 54.66 93 ARG A N 1
ATOM 677 C CA . ARG A 1 93 ? 24.991 10.854 -34.306 1.00 54.66 93 ARG A CA 1
ATOM 678 C C . ARG A 1 93 ? 25.231 12.293 -34.753 1.00 54.66 93 ARG A C 1
ATOM 680 O O . ARG A 1 93 ? 24.241 13.024 -34.939 1.00 54.66 93 ARG A O 1
#

Foldseek 3Di:
DQDLVPQQALVNLLVSLLVLCVVLVHDLVQLCVLLVHDSVLSCCSNVVVDSADDLSSQCSNQVSSVHDSPSSSVSSVNRVVVVVCPDPPPPDD

Radius of gyration: 14.4 Å; chains: 1; bounding box: 39×23×47 Å